Protein AF-A0A1E7JCV1-F1 (afdb_monomer)

Mean predicted aligned error: 8.78 Å

Sequence (78 aa):
MFRNLSEKSALFSSLDLQLPNVEVSSRRVEEASLVVSRSLLELELREKYGVTVFAVRRDSQIVLNPEVDRSFYADDVL

Nearest PDB structures (foldseek):
  6u6h-assembly1_A  TM=9.022E-01  e=2.581E-04  Methanothermobacter thermautotrophicus
  4l76-assembly2_D  TM=9.334E-01  e=4.431E-04  Methanothermobacter thermautotrophicus str. Delta H
  3rbz-assembly1_B-2  TM=9.125E-01  e=9.314E-04  Methanothermobacter thermautotrophicus str. Delta H
  3rbz-assembly1_C-2  TM=9.128E-01  e=9.314E-04  Methanothermobacter thermautotrophicus str. Delta H
  1lnq-assembly1_B  TM=8.387E-01  e=6.211E-04  Methanothermobacter thermautotrophicus

Radius of gyration: 14.98 Å; Cα contacts (8 Å, |Δi|>4): 103; chains: 1; bounding box: 34×44×33 Å

Foldseek 3Di:
DDPPPPPVPPPPADPVDPDPPDGDGKDFAAQPDPQAFDFQLRPVCCPPPVDDDQWKDDDNDIDGPDDRRDGDHGRIMD

Secondary structure (DSSP, 8-state):
------S----TT------TT------B--TT-TTBT-BHHHH-HHHHHS----EEEETTEEEES--TTPBB-TT-B-

Solvent-accessible surface area (backbone atoms only — not comparable to full-atom values): 4925 Å² total; per-residue (Å²): 134,84,76,80,77,66,82,72,64,74,71,83,48,60,65,86,60,93,44,89,99,54,88,59,67,55,47,68,37,50,79,88,38,89,56,43,74,36,20,51,67,79,63,36,41,49,83,78,69,71,44,78,75,59,40,37,34,49,93,94,44,74,40,70,65,60,64,48,81,50,58,40,48,58,67,27,31,60

Structure (mmCIF, N/CA/C/O backbone):
data_AF-A0A1E7JCV1-F1
#
_entry.id   AF-A0A1E7JCV1-F1
#
loop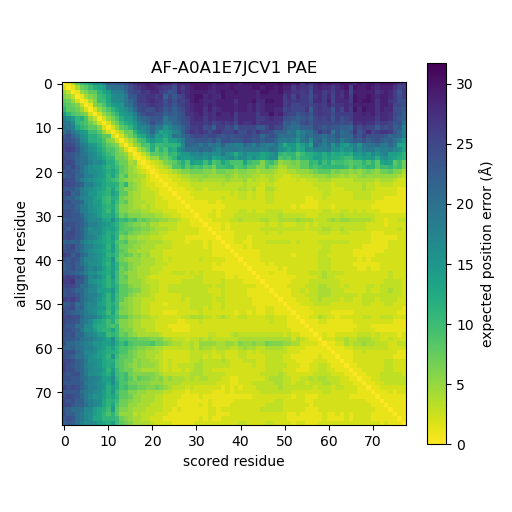_
_atom_site.group_PDB
_atom_site.id
_atom_site.type_symbol
_atom_site.label_atom_id
_atom_site.label_alt_id
_atom_site.label_comp_id
_atom_site.label_asym_id
_atom_site.label_entity_id
_atom_site.label_seq_id
_atom_site.pdbx_PDB_ins_code
_atom_site.Cartn_x
_atom_site.Cartn_y
_atom_site.Cartn_z
_atom_site.occupancy
_atom_site.B_iso_or_equiv
_atom_site.auth_seq_id
_atom_site.auth_comp_id
_atom_site.auth_asym_id
_atom_site.auth_atom_id
_atom_site.pdbx_PDB_model_num
ATOM 1 N N . MET A 1 1 ? 20.687 -31.870 14.108 1.00 41.62 1 MET A N 1
ATOM 2 C CA . MET A 1 1 ? 19.896 -31.965 12.863 1.00 41.62 1 MET A CA 1
ATOM 3 C C . MET A 1 1 ? 18.855 -30.857 12.918 1.00 41.62 1 MET A C 1
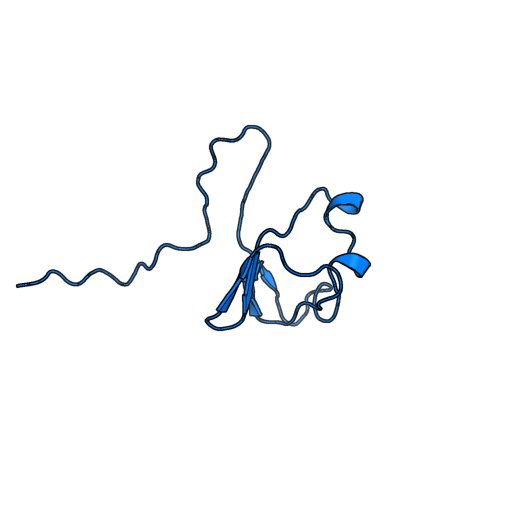ATOM 5 O O . MET A 1 1 ? 17.900 -30.966 13.678 1.00 41.62 1 MET A O 1
ATOM 9 N N . PHE A 1 2 ? 19.128 -29.727 12.265 1.00 44.44 2 PHE A N 1
ATOM 10 C CA . PHE A 1 2 ? 18.258 -28.552 12.312 1.00 44.44 2 PHE A CA 1
ATOM 11 C C . PHE A 1 2 ? 17.012 -28.841 11.477 1.00 44.44 2 PHE A C 1
ATOM 13 O O . PHE A 1 2 ? 17.112 -29.183 10.301 1.00 44.44 2 PHE A O 1
ATOM 20 N N . ARG A 1 3 ? 15.844 -28.800 12.122 1.00 58.38 3 ARG A N 1
ATOM 21 C CA . ARG A 1 3 ? 14.557 -28.942 11.443 1.00 58.38 3 ARG A CA 1
ATOM 22 C C . ARG A 1 3 ? 14.427 -27.782 10.463 1.00 58.38 3 ARG A C 1
ATOM 24 O O . ARG A 1 3 ? 14.550 -26.634 10.879 1.00 58.38 3 ARG A O 1
ATOM 31 N N . ASN A 1 4 ? 14.194 -28.115 9.194 1.00 55.22 4 ASN A N 1
ATOM 32 C CA . ASN A 1 4 ? 13.732 -27.197 8.160 1.00 55.22 4 ASN A CA 1
ATOM 33 C C . ASN A 1 4 ? 12.702 -26.236 8.764 1.00 55.22 4 ASN A C 1
ATOM 35 O O . ASN A 1 4 ? 11.599 -26.657 9.125 1.00 55.22 4 ASN A O 1
ATOM 39 N N . LEU A 1 5 ? 13.079 -24.963 8.897 1.00 54.59 5 LEU A N 1
ATOM 40 C CA . LEU A 1 5 ? 12.122 -23.879 9.041 1.00 54.59 5 LEU A CA 1
ATOM 41 C C . LEU A 1 5 ? 11.307 -23.919 7.755 1.00 54.59 5 LEU A C 1
ATOM 43 O O . LEU A 1 5 ? 11.803 -23.568 6.691 1.00 54.59 5 LEU A O 1
ATOM 47 N N . SER A 1 6 ? 10.101 -24.475 7.843 1.00 54.94 6 SER A N 1
ATOM 48 C CA . SER A 1 6 ? 9.141 -24.427 6.751 1.00 54.94 6 SER A CA 1
ATOM 49 C C . SER A 1 6 ? 9.045 -22.973 6.305 1.00 54.94 6 SER A C 1
ATOM 51 O O . SER A 1 6 ? 8.679 -22.116 7.109 1.00 54.94 6 SER A O 1
ATOM 53 N N . GLU A 1 7 ? 9.371 -22.709 5.040 1.00 51.88 7 GLU A N 1
ATOM 54 C CA . GLU A 1 7 ? 9.203 -21.438 4.324 1.00 51.88 7 GLU A CA 1
ATOM 55 C C . GLU A 1 7 ? 7.729 -20.998 4.226 1.00 51.88 7 GLU A C 1
ATOM 57 O O . GLU A 1 7 ? 7.337 -20.257 3.330 1.00 51.88 7 GLU A O 1
ATOM 62 N N . LYS A 1 8 ? 6.888 -21.345 5.204 1.00 45.44 8 LYS A N 1
ATOM 63 C CA . LYS A 1 8 ? 5.804 -20.465 5.636 1.00 45.44 8 LYS A CA 1
ATOM 64 C C . LYS A 1 8 ? 6.420 -19.238 6.313 1.00 45.44 8 LYS A C 1
ATOM 66 O O . LYS A 1 8 ? 6.173 -18.965 7.484 1.00 45.44 8 LYS A O 1
ATOM 71 N N . SER A 1 9 ? 7.242 -18.511 5.556 1.00 51.19 9 SER A N 1
ATOM 72 C CA . SER A 1 9 ? 7.458 -17.090 5.758 1.00 51.19 9 SER A CA 1
ATOM 73 C C . SER A 1 9 ? 6.072 -16.505 5.958 1.00 51.19 9 SER A C 1
ATOM 75 O O . SER A 1 9 ? 5.209 -16.660 5.090 1.00 51.19 9 SER A O 1
ATOM 77 N N . ALA A 1 10 ? 5.839 -16.030 7.178 1.00 50.34 10 ALA A N 1
ATOM 78 C CA . ALA A 1 10 ? 4.571 -15.544 7.669 1.00 50.34 10 ALA A CA 1
ATOM 79 C C . ALA A 1 10 ? 3.860 -14.786 6.551 1.00 50.34 10 ALA A C 1
ATOM 81 O O . ALA A 1 10 ? 4.334 -13.746 6.091 1.00 50.34 10 ALA A O 1
ATOM 82 N N . LEU A 1 11 ? 2.764 -15.375 6.066 1.00 50.91 11 LEU A N 1
ATOM 83 C CA . LEU A 1 11 ? 1.818 -14.703 5.200 1.00 50.91 11 LEU A CA 1
ATOM 84 C C . LEU A 1 11 ? 1.565 -13.337 5.837 1.00 50.91 11 LEU A C 1
ATOM 86 O O . LEU A 1 11 ? 0.949 -13.244 6.893 1.00 50.91 11 LEU A O 1
ATOM 90 N N . PHE A 1 12 ? 2.071 -12.287 5.199 1.00 47.97 12 PHE A N 1
ATOM 91 C CA . PHE A 1 12 ? 1.918 -10.881 5.580 1.00 47.97 12 PHE A CA 1
ATOM 92 C C . PHE A 1 12 ? 0.436 -10.432 5.580 1.00 47.97 12 PHE A C 1
ATOM 94 O O . PHE A 1 12 ? 0.146 -9.243 5.577 1.00 47.97 12 PHE A O 1
ATOM 101 N N . SER A 1 13 ? -0.507 -11.375 5.481 1.00 52.19 13 SER A N 1
ATOM 102 C CA . SER A 1 13 ? -1.915 -11.167 5.166 1.00 52.19 13 SER A CA 1
ATOM 103 C C . SER A 1 13 ? -2.803 -10.931 6.372 1.00 52.19 13 SER A C 1
ATOM 105 O O . SER A 1 13 ? -3.926 -10.477 6.183 1.00 52.19 13 SER A O 1
ATOM 107 N N . SER A 1 14 ? -2.330 -11.219 7.581 1.00 53.41 14 SER A N 1
ATOM 108 C CA . SER A 1 14 ? -3.162 -11.087 8.772 1.00 53.41 14 SER A CA 1
ATOM 109 C C . SER A 1 14 ? -2.309 -10.537 9.902 1.00 53.41 14 SER A C 1
ATOM 111 O O . SER A 1 14 ? -1.703 -11.279 10.674 1.00 53.41 14 SER A O 1
ATOM 113 N N . LEU A 1 15 ? -2.217 -9.211 9.992 1.00 57.88 15 LEU A N 1
ATOM 114 C CA . LEU A 1 15 ? -1.976 -8.624 11.302 1.00 57.88 15 LEU A CA 1
ATOM 115 C C . LEU A 1 15 ? -3.245 -8.936 12.101 1.00 57.88 15 LEU A C 1
ATOM 117 O O . LEU A 1 15 ? -4.263 -8.286 11.882 1.00 57.88 15 LEU A O 1
ATOM 121 N N . ASP A 1 16 ? -3.208 -9.964 12.958 1.00 59.47 16 ASP A N 1
ATOM 122 C CA . ASP A 1 16 ? -4.304 -10.327 13.871 1.00 59.47 16 ASP A CA 1
ATOM 123 C C . ASP A 1 16 ? -4.449 -9.236 14.947 1.00 59.47 16 ASP A C 1
ATOM 125 O O . ASP A 1 16 ? -4.139 -9.405 16.127 1.00 59.47 16 ASP A O 1
ATOM 129 N N . LEU A 1 17 ? -4.864 -8.052 14.512 1.00 64.94 17 LEU A N 1
ATOM 130 C CA . LEU A 1 17 ? -5.139 -6.910 15.356 1.00 64.94 17 LEU A CA 1
ATOM 131 C C . LEU A 1 17 ? -6.531 -7.114 15.941 1.00 64.94 17 LEU A C 1
ATOM 133 O O . LEU A 1 17 ? -7.536 -7.014 15.244 1.00 64.94 17 LEU A O 1
ATOM 137 N N . GLN A 1 18 ? -6.600 -7.378 17.245 1.00 67.56 18 GLN A N 1
ATOM 138 C CA . GLN A 1 18 ? -7.857 -7.372 17.997 1.00 67.56 18 GLN A CA 1
ATOM 139 C C . GLN A 1 18 ? -8.313 -5.928 18.258 1.00 67.56 18 GLN A C 1
ATOM 141 O O . GLN A 1 18 ? -8.424 -5.483 19.398 1.00 67.56 18 GLN A O 1
ATOM 146 N N . LEU A 1 19 ? -8.530 -5.177 17.180 1.00 75.81 19 LEU A N 1
ATOM 147 C CA . LEU A 1 19 ? -9.019 -3.807 17.206 1.00 75.81 19 LEU A CA 1
ATOM 148 C C . LEU A 1 19 ? -10.463 -3.802 16.692 1.00 75.81 19 LEU A C 1
ATOM 150 O O . LEU A 1 19 ? -10.694 -4.077 15.514 1.00 75.81 19 LEU A O 1
ATOM 154 N N . PRO A 1 20 ? -11.456 -3.513 17.552 1.00 78.12 20 PRO A N 1
ATOM 155 C CA . PRO A 1 20 ? -12.842 -3.422 17.121 1.00 78.12 20 PRO A CA 1
ATOM 156 C C . PRO A 1 20 ? -12.982 -2.411 15.980 1.00 78.12 20 PRO A C 1
ATOM 158 O O . PRO A 1 20 ? -12.461 -1.300 16.068 1.00 78.12 20 PRO A O 1
ATOM 161 N N . ASN A 1 21 ? -13.718 -2.788 14.934 1.00 81.12 21 ASN A N 1
ATOM 162 C CA . ASN A 1 21 ? -13.994 -1.956 13.756 1.00 81.12 21 ASN A CA 1
ATOM 163 C C . ASN A 1 21 ? -12.767 -1.612 12.888 1.00 81.12 21 ASN A C 1
ATOM 165 O O . ASN A 1 21 ? -12.838 -0.679 12.090 1.00 81.12 21 ASN A O 1
ATOM 169 N N . VAL A 1 22 ? -11.660 -2.349 13.020 1.00 84.25 22 VAL A N 1
ATOM 170 C CA . VAL A 1 22 ? -10.482 -2.207 12.156 1.00 84.25 22 VAL A CA 1
ATOM 171 C C . VAL A 1 22 ? -10.150 -3.560 11.539 1.00 84.25 22 VAL A C 1
ATOM 173 O O . VAL A 1 22 ? -9.938 -4.538 12.248 1.00 84.25 22 VAL A O 1
ATOM 176 N N . GLU A 1 23 ? -10.076 -3.602 10.212 1.00 86.56 23 GLU A N 1
ATOM 177 C CA . GLU A 1 23 ? -9.561 -4.745 9.460 1.00 86.56 23 GLU A CA 1
ATOM 178 C C . GLU A 1 23 ? -8.235 -4.342 8.817 1.00 86.56 23 GLU A C 1
ATOM 180 O O . GLU A 1 23 ? -8.150 -3.304 8.158 1.00 86.56 23 GLU A O 1
ATOM 185 N N . VAL A 1 24 ? -7.202 -5.167 8.993 1.00 88.12 24 VAL A N 1
ATOM 186 C CA . VAL A 1 24 ? -5.970 -5.055 8.213 1.00 88.12 24 VAL A CA 1
ATOM 187 C C . VAL A 1 24 ? -5.853 -6.287 7.345 1.00 88.12 24 VAL A C 1
ATOM 189 O O . VAL A 1 24 ? -5.848 -7.413 7.836 1.00 88.12 24 VAL A O 1
ATOM 192 N N . SER A 1 25 ? -5.761 -6.063 6.042 1.00 88.38 25 SER A N 1
ATOM 193 C CA . SER A 1 25 ? -5.633 -7.130 5.067 1.00 88.38 25 SER A CA 1
ATOM 194 C C . SER A 1 25 ? -4.684 -6.700 3.964 1.00 88.38 25 SER A C 1
ATOM 196 O O . SER A 1 25 ? -4.577 -5.510 3.676 1.00 88.38 25 SER A O 1
ATOM 198 N N . SER A 1 26 ? -4.005 -7.673 3.359 1.00 92.00 26 SER A N 1
ATOM 199 C CA . SER A 1 26 ? -3.169 -7.413 2.195 1.00 92.00 26 SER A CA 1
ATOM 200 C C . SER A 1 26 ? -3.924 -7.670 0.894 1.00 92.00 26 SER A C 1
ATOM 202 O O . SER A 1 26 ? -4.720 -8.617 0.788 1.00 92.00 26 SER A O 1
ATOM 204 N N . ARG A 1 27 ? -3.696 -6.826 -0.114 1.00 92.88 27 ARG A N 1
ATOM 205 C CA . ARG A 1 27 ? -4.289 -6.958 -1.453 1.00 92.88 27 ARG A CA 1
ATOM 206 C C . ARG A 1 27 ? -3.239 -6.698 -2.523 1.00 92.88 27 ARG A C 1
ATOM 208 O O . ARG A 1 27 ? -2.526 -5.703 -2.477 1.00 92.88 27 ARG A O 1
ATOM 215 N N . ARG A 1 28 ? -3.154 -7.598 -3.503 1.00 95.94 28 ARG A N 1
ATOM 216 C CA . ARG A 1 28 ? -2.316 -7.392 -4.686 1.00 95.94 28 ARG A CA 1
ATOM 217 C C . ARG A 1 28 ? -3.025 -6.454 -5.661 1.00 95.94 28 ARG A C 1
ATOM 219 O O . ARG A 1 28 ? -4.224 -6.596 -5.892 1.00 95.94 28 ARG A O 1
ATOM 226 N N . VAL A 1 29 ? -2.279 -5.517 -6.233 1.00 96.75 29 VAL A N 1
ATOM 227 C CA . VAL A 1 29 ? -2.733 -4.663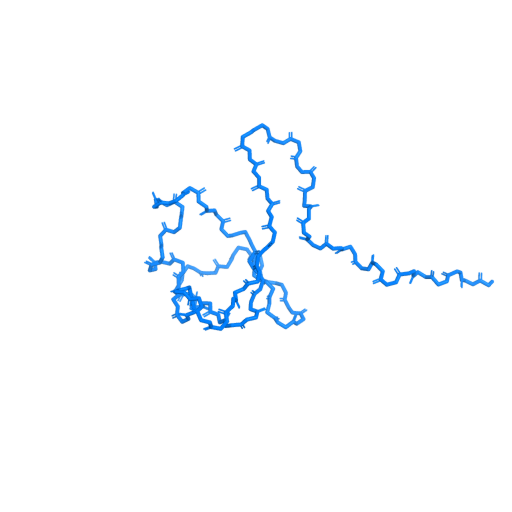 -7.327 1.00 96.75 29 VAL A CA 1
ATOM 228 C C . VAL A 1 29 ? -2.693 -5.472 -8.619 1.00 96.75 29 VAL A C 1
ATOM 230 O O . VAL A 1 29 ? -1.628 -5.764 -9.155 1.00 96.75 29 VAL A O 1
ATOM 233 N N . GLU A 1 30 ? -3.870 -5.841 -9.112 1.00 97.56 30 GLU A N 1
ATOM 234 C CA . GLU A 1 30 ? -4.022 -6.482 -10.420 1.00 97.56 30 GLU A CA 1
ATOM 235 C C . GLU A 1 30 ? -3.649 -5.514 -11.555 1.00 97.56 30 GLU A C 1
ATOM 237 O O . GLU A 1 30 ? -3.897 -4.311 -11.449 1.00 97.56 30 GLU A O 1
ATOM 242 N N . GLU A 1 31 ? -3.125 -6.029 -12.673 1.00 95.56 31 GLU A N 1
ATOM 243 C CA . GLU A 1 31 ? -2.706 -5.215 -13.832 1.00 95.56 31 GLU A CA 1
ATOM 244 C C . GLU A 1 31 ? -3.818 -4.296 -14.367 1.00 95.56 31 GLU A C 1
ATOM 246 O O . GLU A 1 31 ? -3.561 -3.164 -14.769 1.00 95.56 31 GLU A O 1
ATOM 251 N N . ALA A 1 32 ? -5.070 -4.761 -14.339 1.00 96.00 32 ALA A N 1
ATOM 252 C CA . ALA A 1 32 ? -6.237 -4.005 -14.798 1.00 96.00 32 ALA A CA 1
ATOM 253 C C . ALA A 1 32 ? -6.857 -3.097 -13.713 1.00 96.00 32 ALA A C 1
ATOM 255 O O . ALA A 1 32 ? -7.930 -2.526 -13.920 1.00 96.00 32 ALA A O 1
ATOM 256 N N . SER A 1 33 ? -6.234 -2.989 -12.536 1.00 96.12 33 SER A N 1
ATOM 257 C CA . SER A 1 33 ? -6.762 -2.199 -11.426 1.00 96.12 33 SER A CA 1
ATOM 258 C C . SER A 1 33 ? -6.727 -0.701 -11.730 1.00 96.12 33 SER A C 1
ATOM 260 O O . SER A 1 33 ? -5.730 -0.165 -12.209 1.00 96.12 33 SER A O 1
ATOM 262 N N . LEU A 1 34 ? -7.787 0.011 -11.336 1.00 94.19 34 LEU A N 1
ATOM 263 C CA . LEU A 1 34 ? -7.868 1.478 -11.416 1.00 94.19 34 LEU A CA 1
ATOM 264 C C . LEU A 1 34 ? -6.816 2.195 -10.552 1.00 94.19 34 LEU A C 1
ATOM 266 O O . LEU A 1 34 ? -6.628 3.403 -10.684 1.00 94.19 34 LEU A O 1
ATOM 270 N N . VAL A 1 35 ? -6.173 1.456 -9.646 1.00 95.44 35 VAL A N 1
ATOM 271 C CA . VAL A 1 35 ? -5.116 1.935 -8.751 1.00 95.44 35 VAL A CA 1
ATOM 272 C C . VAL A 1 35 ? -3.764 2.016 -9.470 1.00 95.44 35 VAL A C 1
ATOM 274 O O . VAL A 1 35 ? -2.919 2.815 -9.071 1.00 95.44 35 VAL A O 1
ATOM 277 N N . VAL A 1 36 ? -3.552 1.244 -10.545 1.00 97.44 36 VAL A N 1
ATOM 278 C CA . VAL A 1 36 ? -2.295 1.259 -11.311 1.00 97.44 36 VAL A CA 1
ATOM 279 C C . VAL A 1 36 ? -2.019 2.665 -11.839 1.00 97.44 36 VAL A C 1
ATOM 281 O O . VAL A 1 36 ? -2.917 3.344 -12.336 1.00 97.44 36 VAL A O 1
ATOM 284 N N . SER A 1 37 ? -0.759 3.094 -11.747 1.00 96.94 37 SER A N 1
ATOM 285 C CA . SER A 1 37 ? -0.236 4.419 -12.113 1.00 96.94 37 SER A CA 1
ATOM 286 C C . SER A 1 37 ? -0.731 5.601 -11.274 1.00 96.94 37 SER A C 1
ATOM 288 O O . SER A 1 37 ? -0.204 6.700 -11.440 1.00 96.94 37 SER A O 1
ATOM 290 N N . ARG A 1 38 ? -1.652 5.392 -10.324 1.00 97.12 38 ARG A N 1
ATOM 291 C CA . ARG A 1 38 ? -2.163 6.453 -9.448 1.00 97.12 38 ARG A CA 1
ATOM 292 C C . ARG A 1 38 ? -1.447 6.485 -8.109 1.00 97.12 38 ARG A C 1
ATOM 294 O O . ARG A 1 38 ? -0.999 5.449 -7.614 1.00 97.12 38 ARG A O 1
ATOM 301 N N . SER A 1 39 ? -1.356 7.671 -7.522 1.00 96.56 39 SER A N 1
ATOM 302 C CA . SER A 1 39 ? -0.782 7.884 -6.189 1.00 96.56 39 SER A CA 1
ATOM 303 C C . SER A 1 39 ? -1.854 7.897 -5.094 1.00 96.56 39 SER A C 1
ATOM 305 O O . SER A 1 39 ? -3.054 7.993 -5.367 1.00 96.56 39 SER A O 1
ATOM 307 N N . LEU A 1 40 ? -1.436 7.822 -3.826 1.00 95.19 40 LEU A N 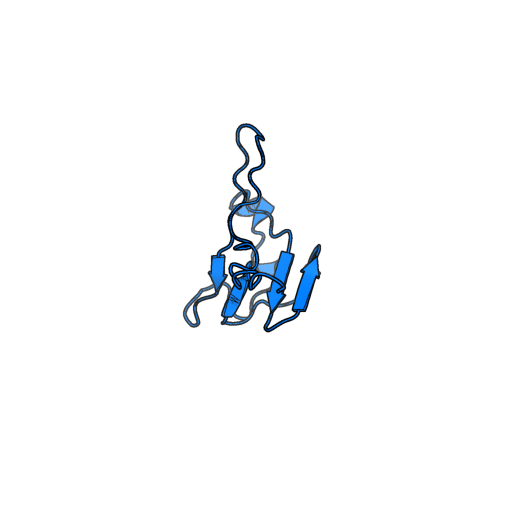1
ATOM 308 C CA . LEU A 1 40 ? -2.351 7.976 -2.687 1.00 95.19 40 LEU A CA 1
ATOM 309 C C . LEU A 1 40 ? -3.038 9.347 -2.675 1.00 95.19 40 LEU A C 1
ATOM 311 O O . LEU A 1 40 ? -4.210 9.424 -2.305 1.00 95.19 40 LEU A O 1
ATOM 315 N N . LEU A 1 41 ? -2.327 10.394 -3.101 1.00 96.19 41 LEU A N 1
ATOM 316 C CA . LEU A 1 41 ? -2.841 11.754 -3.225 1.00 96.19 41 LEU A CA 1
ATOM 317 C C . LEU A 1 41 ? -3.995 11.830 -4.230 1.00 96.19 41 LEU A C 1
ATOM 319 O O . LEU A 1 41 ? -4.979 12.505 -3.968 1.00 96.19 41 LEU A O 1
ATOM 323 N N . GLU A 1 42 ? -3.901 11.121 -5.354 1.00 96.94 42 GLU A N 1
ATOM 324 C CA . GLU A 1 42 ? -4.954 11.102 -6.379 1.00 96.94 42 GLU A CA 1
ATOM 325 C C . GLU A 1 42 ? -6.143 10.212 -5.995 1.00 96.94 42 GLU A C 1
ATOM 327 O O . GLU A 1 42 ? -7.295 10.486 -6.347 1.00 96.94 42 GLU A O 1
ATOM 332 N N . LEU A 1 43 ? -5.865 9.097 -5.316 1.00 95.62 43 LEU A N 1
ATOM 333 C CA . LEU A 1 43 ? -6.881 8.112 -4.952 1.00 95.62 43 LEU A CA 1
ATOM 334 C C . LEU A 1 43 ? -7.707 8.539 -3.737 1.00 95.62 43 LEU A C 1
ATOM 336 O O . LEU A 1 43 ? -8.866 8.135 -3.639 1.00 95.62 43 LEU A O 1
ATOM 340 N N . GLU A 1 44 ? -7.129 9.335 -2.832 1.00 95.88 44 GLU A N 1
ATOM 341 C CA . GLU A 1 44 ? -7.779 9.851 -1.617 1.00 95.88 44 GLU A CA 1
ATOM 342 C C . GLU A 1 44 ? -8.444 8.731 -0.789 1.00 95.88 44 GLU A C 1
ATOM 344 O O . GLU A 1 44 ? -9.549 8.881 -0.265 1.00 95.88 44 GLU A O 1
ATOM 349 N N . LEU A 1 45 ? -7.785 7.566 -0.684 1.00 93.88 45 LEU A N 1
ATOM 350 C CA . LEU A 1 45 ? -8.403 6.328 -0.181 1.00 93.88 45 LEU A CA 1
ATOM 351 C C . LEU A 1 45 ? -9.022 6.464 1.217 1.00 93.88 45 LEU A C 1
ATOM 353 O O . LEU A 1 45 ? -10.096 5.919 1.483 1.00 93.88 45 LEU A O 1
ATOM 357 N N . ARG A 1 46 ? -8.366 7.222 2.099 1.00 92.50 46 ARG A N 1
ATOM 358 C CA . ARG A 1 46 ? -8.834 7.444 3.468 1.00 92.50 46 ARG A CA 1
ATOM 359 C C . ARG A 1 46 ? -10.076 8.327 3.508 1.00 92.50 46 ARG A C 1
ATOM 361 O O . ARG A 1 46 ? -10.994 8.030 4.263 1.00 92.50 46 ARG A O 1
ATOM 368 N N . GLU A 1 47 ? -10.106 9.388 2.709 1.00 95.12 47 GLU A N 1
ATOM 369 C CA . GLU A 1 47 ? -11.207 10.356 2.700 1.00 95.12 47 GLU A CA 1
ATOM 370 C C . GLU A 1 47 ? -12.429 9.807 1.958 1.00 95.12 47 GLU A C 1
ATOM 372 O O . GLU A 1 47 ? -13.552 9.954 2.434 1.00 95.12 47 GLU A O 1
ATOM 377 N N . LYS A 1 48 ? -12.215 9.116 0.830 1.00 95.69 48 LYS A N 1
ATOM 378 C CA . LYS A 1 48 ? -13.293 8.564 -0.004 1.00 95.69 48 LYS A CA 1
ATOM 379 C C . LYS A 1 48 ? -13.836 7.225 0.491 1.00 95.69 48 LYS A C 1
ATOM 381 O O . LYS A 1 48 ? -15.026 6.969 0.329 1.00 95.69 48 LYS A O 1
ATOM 386 N N . TYR A 1 49 ? -12.986 6.370 1.068 1.00 93.25 49 TYR A N 1
ATOM 387 C CA . TYR A 1 49 ? -13.342 4.975 1.370 1.00 93.25 49 TYR A CA 1
ATOM 388 C C . TYR A 1 49 ? -13.002 4.524 2.798 1.00 93.25 49 TYR A C 1
ATOM 390 O O . TYR A 1 49 ? -13.305 3.390 3.155 1.00 93.25 49 TYR A O 1
ATOM 398 N N . GLY A 1 50 ? -12.363 5.363 3.622 1.00 93.06 50 GLY A N 1
ATOM 399 C CA . GLY A 1 50 ? -11.924 4.974 4.968 1.00 93.06 50 GLY A CA 1
ATOM 400 C C . GLY A 1 50 ? -10.746 3.991 4.990 1.00 93.06 50 GLY A C 1
ATOM 401 O O . GLY A 1 50 ? -10.408 3.466 6.049 1.00 93.06 50 GLY A O 1
ATOM 402 N N . VAL A 1 51 ? -10.100 3.749 3.845 1.00 93.06 51 VAL A N 1
ATOM 403 C CA . VAL A 1 51 ? -8.985 2.802 3.713 1.00 93.06 51 VAL A CA 1
ATOM 404 C C . VAL A 1 51 ? -7.656 3.529 3.889 1.00 93.06 51 VAL A C 1
ATOM 406 O O . VAL A 1 51 ? -7.413 4.563 3.272 1.00 93.06 51 VAL A O 1
ATOM 409 N N . THR A 1 52 ? -6.768 2.970 4.710 1.00 93.12 52 THR A N 1
ATOM 410 C CA . THR A 1 52 ? -5.402 3.479 4.897 1.00 93.12 52 THR A CA 1
ATOM 411 C C . THR A 1 52 ? -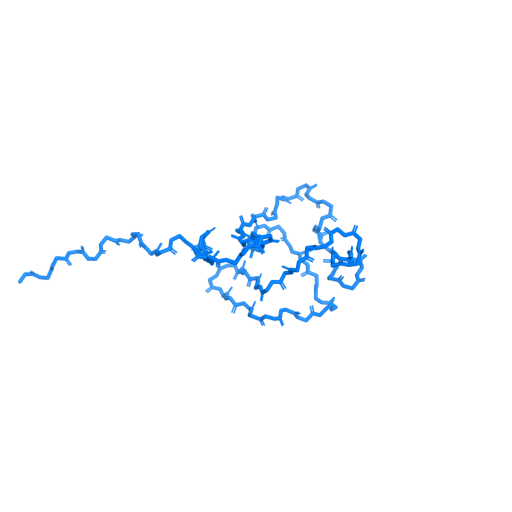4.401 2.444 4.403 1.00 93.12 52 THR A C 1
ATO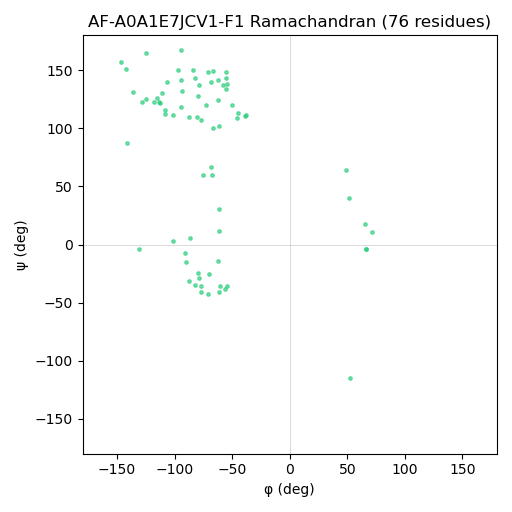M 413 O O . THR A 1 52 ? -4.431 1.303 4.854 1.00 93.12 52 THR A O 1
ATOM 416 N N . VAL A 1 53 ? -3.499 2.845 3.505 1.00 94.44 53 VAL A N 1
ATOM 417 C CA . VAL A 1 53 ? -2.376 2.002 3.072 1.00 94.44 53 VAL A CA 1
ATOM 418 C C . VAL A 1 53 ? -1.212 2.228 4.032 1.00 94.44 53 VAL A C 1
ATOM 420 O O . VAL A 1 53 ? -0.623 3.306 4.057 1.00 94.44 53 VAL A O 1
ATOM 423 N N . PHE A 1 54 ? -0.908 1.224 4.852 1.00 92.06 54 PHE A N 1
ATOM 424 C CA . PHE A 1 54 ? 0.173 1.295 5.843 1.00 92.06 54 PHE A CA 1
ATOM 425 C C . PHE A 1 54 ? 1.532 0.883 5.265 1.00 92.06 54 PHE A C 1
ATOM 427 O O . PHE A 1 54 ? 2.571 1.391 5.687 1.00 92.06 54 PHE A O 1
ATOM 434 N N . ALA A 1 55 ? 1.5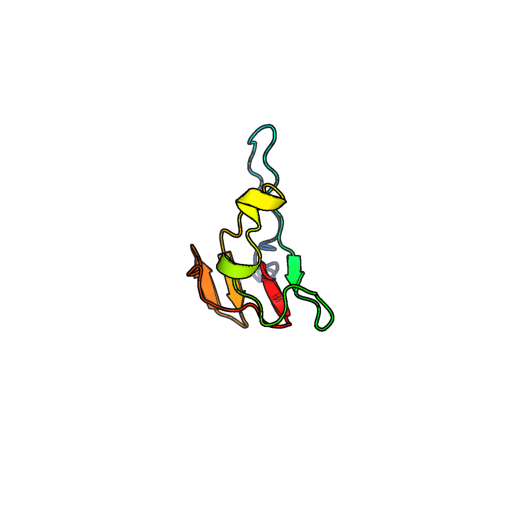37 -0.033 4.298 1.00 94.56 55 ALA A N 1
ATOM 435 C CA . ALA A 1 55 ? 2.751 -0.527 3.675 1.00 94.56 55 ALA A CA 1
ATOM 436 C C . ALA A 1 55 ? 2.516 -0.852 2.202 1.00 94.56 55 ALA A C 1
ATOM 438 O O . ALA A 1 55 ? 1.396 -1.119 1.785 1.00 94.56 55 ALA A O 1
ATOM 439 N N . VAL A 1 56 ? 3.594 -0.848 1.426 1.00 95.75 56 VAL A N 1
ATOM 440 C CA . VAL A 1 56 ? 3.607 -1.358 0.055 1.00 95.75 56 VAL A CA 1
ATOM 441 C C . VAL A 1 56 ? 4.761 -2.327 -0.058 1.00 95.75 56 VAL A C 1
ATOM 443 O O . VAL A 1 56 ? 5.911 -1.952 0.180 1.00 95.75 56 VAL A O 1
ATOM 446 N N . ARG A 1 57 ? 4.477 -3.570 -0.436 1.00 95.56 57 ARG A N 1
ATOM 447 C CA . ARG A 1 57 ? 5.512 -4.498 -0.875 1.00 95.56 57 ARG A CA 1
ATOM 448 C C . ARG A 1 57 ? 5.615 -4.449 -2.391 1.00 95.56 57 ARG A C 1
ATOM 450 O O . ARG A 1 57 ? 4.670 -4.829 -3.075 1.00 95.56 57 ARG A O 1
ATOM 457 N N . ARG A 1 58 ? 6.787 -4.056 -2.879 1.00 94.94 58 ARG A N 1
ATOM 458 C CA . ARG A 1 58 ? 7.163 -4.095 -4.291 1.00 94.94 58 ARG A CA 1
ATOM 459 C C . ARG A 1 58 ? 8.348 -5.026 -4.444 1.00 94.94 58 ARG A C 1
ATOM 461 O O . ARG A 1 58 ? 9.370 -4.840 -3.779 1.00 94.94 58 ARG A O 1
ATOM 468 N N . ASP A 1 59 ? 8.193 -6.049 -5.272 1.00 91.69 59 ASP A N 1
ATOM 469 C CA . ASP A 1 59 ? 9.169 -7.128 -5.404 1.00 91.69 59 ASP A CA 1
ATOM 470 C C . ASP A 1 59 ? 9.524 -7.734 -4.028 1.00 91.69 59 ASP A C 1
ATOM 472 O O . ASP A 1 59 ? 8.676 -8.307 -3.340 1.00 91.69 59 ASP A O 1
ATOM 476 N N . SER A 1 60 ? 10.782 -7.580 -3.601 1.00 91.31 60 SER A N 1
ATOM 477 C CA . SER A 1 60 ? 11.302 -8.049 -2.308 1.00 91.31 60 SER A CA 1
ATOM 478 C C . SER A 1 60 ? 11.426 -6.945 -1.250 1.00 91.31 60 SER A C 1
ATOM 480 O O . SER A 1 60 ? 11.932 -7.206 -0.161 1.00 91.31 60 SER A O 1
ATOM 482 N N . GLN A 1 61 ? 11.004 -5.712 -1.549 1.00 93.94 61 GLN A N 1
ATOM 483 C CA . GLN A 1 61 ? 11.122 -4.570 -0.642 1.00 93.94 61 GLN A CA 1
ATOM 484 C C . GLN A 1 61 ? 9.770 -4.188 -0.050 1.00 93.94 61 GLN A C 1
ATOM 486 O O . GLN A 1 61 ? 8.758 -4.175 -0.746 1.00 93.94 61 GLN A O 1
ATOM 491 N N . ILE A 1 62 ? 9.766 -3.841 1.236 1.00 94.06 62 ILE A N 1
ATOM 492 C CA . ILE A 1 62 ? 8.593 -3.316 1.936 1.00 94.06 62 ILE A CA 1
ATOM 493 C C . ILE A 1 62 ? 8.865 -1.860 2.289 1.00 94.06 62 ILE A C 1
ATOM 495 O O . ILE A 1 62 ? 9.827 -1.554 2.992 1.00 94.06 62 ILE A O 1
ATOM 499 N N . VAL A 1 63 ? 8.002 -0.975 1.807 1.00 94.19 63 VAL A N 1
ATOM 500 C CA . VAL A 1 63 ? 7.995 0.448 2.133 1.00 94.19 63 VAL A CA 1
ATOM 501 C C . VAL A 1 63 ? 6.896 0.671 3.159 1.00 94.19 63 VAL A C 1
ATOM 503 O O . VAL A 1 63 ? 5.717 0.513 2.850 1.00 94.19 63 VAL A O 1
ATOM 506 N N . LEU A 1 64 ? 7.281 1.003 4.388 1.00 93.19 64 LEU A N 1
ATOM 507 C CA . LEU A 1 64 ? 6.346 1.399 5.440 1.00 93.19 64 LEU A CA 1
ATOM 508 C C . LEU A 1 64 ? 5.995 2.876 5.274 1.00 93.19 64 LEU A C 1
ATOM 510 O O . LEU A 1 64 ? 6.877 3.664 4.940 1.00 93.19 64 LEU A O 1
ATOM 514 N N . ASN A 1 65 ? 4.744 3.242 5.553 1.00 92.31 65 ASN A N 1
ATOM 515 C CA . ASN A 1 65 ? 4.229 4.607 5.424 1.00 92.31 65 ASN A CA 1
ATOM 516 C C . ASN A 1 65 ? 4.591 5.224 4.057 1.00 92.31 65 ASN A C 1
ATOM 518 O O . ASN A 1 65 ? 5.387 6.164 4.005 1.00 92.31 65 ASN A O 1
ATOM 522 N N . PRO A 1 66 ? 4.070 4.662 2.948 1.00 93.31 66 PRO A N 1
ATOM 523 C CA . PRO A 1 66 ? 4.406 5.122 1.604 1.00 93.31 66 PRO A CA 1
ATOM 524 C C . PRO A 1 66 ? 4.133 6.621 1.427 1.00 93.31 66 PRO A C 1
ATOM 526 O O . PRO A 1 66 ? 3.152 7.156 1.944 1.00 93.31 66 PRO A O 1
ATOM 529 N N . GLU A 1 67 ? 5.003 7.285 0.666 1.00 94.31 67 GLU A N 1
ATOM 530 C CA . GLU A 1 67 ? 4.830 8.692 0.300 1.00 94.31 67 GLU A CA 1
ATOM 531 C C . GLU A 1 67 ? 3.550 8.887 -0.520 1.00 94.31 67 GLU A C 1
ATOM 533 O O . GLU A 1 67 ? 3.177 8.046 -1.343 1.00 94.31 67 GLU A O 1
ATOM 538 N N . VAL A 1 68 ? 2.856 10.000 -0.276 1.00 93.44 68 VAL A N 1
ATOM 539 C CA . VAL A 1 68 ? 1.509 10.225 -0.819 1.00 93.44 68 VAL A CA 1
ATOM 540 C C . VAL A 1 68 ? 1.492 10.461 -2.329 1.00 93.44 68 VAL A C 1
ATOM 542 O O . VAL A 1 68 ? 0.487 10.192 -2.979 1.00 93.44 68 VAL A O 1
ATOM 545 N N . ASP A 1 69 ? 2.590 10.947 -2.893 1.00 95.38 69 ASP A N 1
ATOM 546 C CA . ASP A 1 69 ? 2.774 11.279 -4.306 1.00 95.38 69 ASP A CA 1
ATOM 547 C C . ASP A 1 69 ? 3.322 10.107 -5.137 1.00 95.38 69 ASP A C 1
ATOM 549 O O . ASP A 1 69 ? 3.344 10.172 -6.367 1.00 95.38 69 ASP A O 1
ATOM 553 N N . ARG A 1 70 ? 3.712 8.997 -4.499 1.00 92.62 70 ARG A N 1
ATOM 554 C CA . ARG A 1 70 ? 4.253 7.831 -5.198 1.00 92.62 70 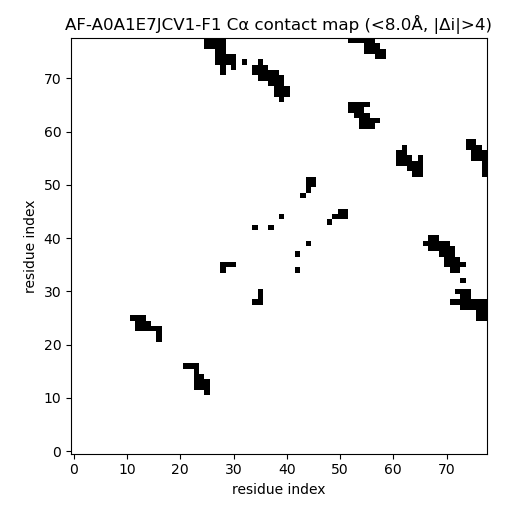ARG A CA 1
ATOM 555 C C . ARG A 1 70 ? 3.144 6.980 -5.814 1.00 92.62 70 ARG A C 1
ATOM 557 O O . ARG A 1 70 ? 2.225 6.545 -5.123 1.00 92.62 70 ARG A O 1
ATOM 564 N N . SER A 1 71 ? 3.270 6.681 -7.106 1.00 96.50 71 SER A N 1
ATOM 565 C CA . SER A 1 71 ? 2.329 5.806 -7.812 1.00 96.50 71 SER A CA 1
ATOM 566 C C . SER A 1 71 ? 2.445 4.331 -7.408 1.00 96.50 71 SER A C 1
ATOM 568 O O . SER A 1 71 ? 3.540 3.814 -7.134 1.00 96.50 71 SER A O 1
ATOM 570 N N . PHE A 1 72 ? 1.305 3.646 -7.459 1.00 96.81 72 PHE A N 1
ATOM 571 C CA . PHE A 1 72 ? 1.204 2.191 -7.402 1.00 96.81 72 PHE A CA 1
ATOM 572 C C . PHE A 1 72 ? 1.405 1.557 -8.780 1.00 96.81 72 PHE A C 1
ATOM 574 O O . PHE A 1 72 ? 1.057 2.140 -9.810 1.00 96.81 72 PHE A O 1
ATOM 581 N N . TYR A 1 73 ? 1.938 0.341 -8.800 1.00 97.19 73 TYR A N 1
ATOM 582 C CA . TYR A 1 73 ? 2.144 -0.451 -10.012 1.00 97.19 73 TYR A CA 1
ATOM 583 C C . TYR A 1 73 ? 1.472 -1.815 -9.866 1.00 97.19 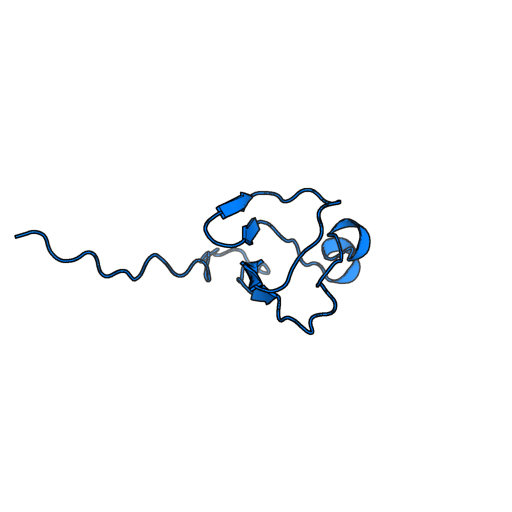73 TYR A C 1
ATOM 585 O O . TYR A 1 73 ? 1.092 -2.217 -8.767 1.00 97.19 73 TYR A O 1
ATOM 593 N N . ALA A 1 74 ? 1.314 -2.516 -10.987 1.00 97.50 74 ALA A N 1
ATOM 594 C CA . ALA A 1 74 ? 0.883 -3.907 -10.965 1.00 97.50 74 ALA A CA 1
ATOM 595 C C . ALA A 1 74 ? 1.818 -4.747 -10.080 1.00 97.50 74 ALA A C 1
ATOM 597 O O . ALA A 1 74 ? 3.005 -4.442 -9.959 1.00 97.50 74 ALA A O 1
ATOM 598 N N . ASP A 1 75 ? 1.254 -5.772 -9.445 1.00 96.88 75 ASP A N 1
ATOM 599 C CA . ASP A 1 75 ? 1.915 -6.680 -8.500 1.00 96.88 75 ASP A CA 1
ATOM 600 C C . ASP A 1 75 ? 2.381 -6.072 -7.169 1.00 96.88 75 ASP A C 1
ATOM 602 O O . ASP A 1 75 ? 2.782 -6.828 -6.272 1.00 96.88 75 ASP A O 1
ATOM 606 N N . ASP A 1 76 ? 2.235 -4.755 -6.969 1.00 96.94 76 ASP A N 1
ATOM 607 C CA . ASP A 1 76 ? 2.341 -4.168 -5.634 1.00 96.94 76 ASP A CA 1
ATOM 608 C C . ASP A 1 76 ? 1.363 -4.875 -4.688 1.00 96.94 76 ASP A C 1
ATOM 610 O O . ASP A 1 76 ? 0.215 -5.161 -5.039 1.00 96.94 76 ASP A O 1
ATOM 614 N N . VAL A 1 77 ? 1.805 -5.156 -3.465 1.00 95.94 77 VAL A N 1
ATOM 615 C CA . VAL A 1 77 ? 0.925 -5.637 -2.397 1.00 95.94 77 VAL A CA 1
ATOM 616 C C . VAL A 1 77 ? 0.753 -4.524 -1.377 1.00 95.94 77 VAL A C 1
ATOM 618 O O . VAL A 1 77 ? 1.732 -4.113 -0.753 1.00 95.94 77 VAL A O 1
ATOM 621 N N . LEU A 1 78 ? -0.485 -4.052 -1.249 1.00 94.69 78 LEU A N 1
ATOM 622 C CA . LEU A 1 78 ? -0.933 -3.026 -0.304 1.00 94.69 78 LEU A CA 1
ATOM 623 C C . LEU A 1 78 ? -1.443 -3.667 0.985 1.00 94.69 78 LEU A C 1
ATOM 625 O O . LEU A 1 78 ? -1.961 -4.807 0.881 1.00 94.69 78 LEU A O 1
#

pLDDT: mean 84.29, std 17.59, range [41.62, 97.56]